Protein AF-A0A8T0FMA6-F1 (afdb_monomer)

Solvent-accessible surface area (backbone atoms only — not comparable to full-atom values): 6660 Å² total; per-residue (Å²): 130,58,69,71,56,26,49,48,49,55,49,46,55,51,51,51,54,49,50,52,64,66,65,51,82,92,63,52,73,62,56,48,48,51,53,49,55,54,49,46,53,46,33,54,50,50,25,57,27,42,75,69,70,48,43,88,88,28,67,58,52,58,70,46,96,73,79,60,66,70,60,40,51,55,48,25,54,48,32,54,51,49,39,51,53,50,50,66,76,51,45,69,54,65,79,50,35,71,62,46,49,34,69,78,36,64,88,78,49,68,72,88,76,66,127

Mean predicted aligned error: 6.9 Å

Foldseek 3Di:
DDLVVLQVVLVVVLVVVLVVQCPDPPDDPLSNVVSLVVSLVVLLVQLVCLVVVNCVSRVSNVPDPDDDNVVSNVVSVVSVVVSVVSCVVCVVCVVCVLVSCCVVPVPPHDPVPPD

pLDDT: mean 85.9, std 8.5, range [55.75, 95.25]

Radius of gyration: 17.73 Å; Cα contacts (8 Å, |Δi|>4): 69; chains: 1; bounding box: 38×25×57 Å

Structure (mmCIF, N/CA/C/O backbone):
data_AF-A0A8T0FMA6-F1
#
_entry.id   AF-A0A8T0FMA6-F1
#
loop_
_atom_site.group_PDB
_atom_site.id
_atom_site.type_symbol
_atom_site.label_atom_id
_atom_site.label_alt_id
_atom_site.label_comp_id
_atom_site.label_asym_id
_atom_site.label_entity_id
_atom_site.label_seq_id
_atom_site.pdbx_PDB_ins_code
_atom_site.Cartn_x
_atom_site.Cartn_y
_atom_site.Cartn_z
_atom_site.occupancy
_atom_site.B_iso_or_equiv
_atom_site.auth_seq_id
_atom_site.auth_comp_id
_atom_site.auth_asym_id
_atom_site.auth_atom_id
_atom_site.pdbx_PDB_model_num
ATOM 1 N N . MET A 1 1 ? -0.827 4.919 24.350 1.00 64.62 1 MET A N 1
ATOM 2 C CA . MET A 1 1 ? -0.418 5.596 23.095 1.00 64.62 1 MET A CA 1
ATOM 3 C C . MET A 1 1 ? -1.677 6.113 22.404 1.00 64.62 1 MET A C 1
ATOM 5 O O . MET A 1 1 ? -2.685 5.422 22.454 1.00 64.62 1 MET A O 1
ATOM 9 N N . ALA A 1 2 ? -1.678 7.330 21.851 1.00 84.62 2 ALA A N 1
ATOM 10 C CA . ALA A 1 2 ? -2.875 7.902 21.221 1.00 84.62 2 ALA A CA 1
ATOM 11 C C . ALA A 1 2 ? -3.165 7.248 19.856 1.00 84.62 2 ALA A C 1
ATOM 13 O O . ALA A 1 2 ? -2.233 6.991 19.098 1.00 84.62 2 ALA A O 1
ATOM 14 N N . PHE A 1 3 ? -4.447 7.055 19.515 1.00 86.75 3 PHE A N 1
ATOM 15 C CA . PHE A 1 3 ? -4.909 6.436 18.258 1.00 86.75 3 PHE A CA 1
ATOM 16 C C . PHE A 1 3 ? -4.175 6.951 17.010 1.00 86.75 3 PHE A C 1
ATOM 18 O O . PHE A 1 3 ? -3.632 6.168 16.235 1.00 86.75 3 PHE A O 1
ATOM 25 N N . GLY A 1 4 ? -4.129 8.279 16.841 1.00 84.75 4 GLY A N 1
ATOM 26 C CA . GLY A 1 4 ? -3.500 8.908 15.675 1.00 84.75 4 GLY A CA 1
ATOM 27 C C . GLY A 1 4 ? -1.992 8.667 15.599 1.00 84.75 4 GLY A C 1
ATOM 28 O O . GLY A 1 4 ? -1.450 8.519 14.511 1.00 84.75 4 GLY A O 1
ATOM 29 N N . LEU A 1 5 ? -1.319 8.552 16.746 1.00 87.50 5 LEU A N 1
ATOM 30 C CA . LEU A 1 5 ? 0.110 8.263 16.791 1.00 87.50 5 LEU A CA 1
ATOM 31 C C . LEU A 1 5 ? 0.392 6.806 16.402 1.00 87.50 5 LEU A C 1
ATOM 33 O O . LEU A 1 5 ? 1.322 6.554 15.644 1.00 87.50 5 LEU A O 1
ATOM 37 N N . CYS A 1 6 ? -0.423 5.855 16.870 1.00 89.06 6 CYS A N 1
ATOM 38 C CA . CYS A 1 6 ? -0.265 4.438 16.532 1.00 89.06 6 CYS A CA 1
ATOM 39 C C . CYS A 1 6 ? -0.325 4.200 15.020 1.00 89.06 6 CYS A C 1
ATOM 41 O O . CYS A 1 6 ? 0.598 3.621 14.450 1.00 89.06 6 CYS A O 1
ATOM 43 N N . ILE A 1 7 ? -1.383 4.695 14.372 1.00 85.31 7 ILE A N 1
ATOM 44 C CA . ILE A 1 7 ? -1.580 4.510 12.932 1.00 85.31 7 ILE A CA 1
ATOM 45 C C . ILE A 1 7 ? -0.541 5.272 12.103 1.00 85.31 7 ILE A C 1
ATOM 47 O O . ILE A 1 7 ? -0.054 4.744 11.104 1.00 85.31 7 ILE A O 1
ATOM 51 N N . PHE A 1 8 ? -0.143 6.473 12.539 1.00 87.62 8 PHE A N 1
ATOM 52 C CA . PHE A 1 8 ? 0.915 7.230 11.878 1.00 87.62 8 PHE A CA 1
ATOM 53 C C . PHE A 1 8 ? 2.246 6.485 11.931 1.00 87.62 8 PHE A C 1
ATOM 55 O O . PHE A 1 8 ? 2.921 6.385 10.912 1.00 87.62 8 PHE A O 1
ATOM 62 N N . ILE A 1 9 ? 2.615 5.917 13.083 1.00 91.38 9 ILE A N 1
ATOM 63 C CA . ILE A 1 9 ? 3.862 5.159 13.190 1.00 91.38 9 ILE A CA 1
ATOM 64 C C . ILE A 1 9 ? 3.800 3.876 12.351 1.00 91.38 9 ILE A C 1
ATOM 66 O O . ILE A 1 9 ? 4.763 3.578 11.645 1.00 91.38 9 ILE A O 1
ATOM 70 N N . ASP A 1 10 ? 2.685 3.136 12.382 1.00 90.94 10 ASP A N 1
ATOM 71 C CA . ASP A 1 10 ? 2.524 1.934 11.552 1.00 90.94 10 ASP A CA 1
ATOM 72 C C . ASP A 1 10 ? 2.667 2.267 10.053 1.00 90.94 10 ASP A C 1
ATOM 74 O O . ASP A 1 10 ? 3.331 1.533 9.315 1.00 90.94 10 ASP A O 1
ATOM 78 N N . LEU A 1 11 ? 2.117 3.399 9.597 1.00 89.19 11 LEU A N 1
ATOM 79 C CA . LEU A 1 11 ? 2.285 3.883 8.224 1.00 89.19 11 LEU A CA 1
ATOM 80 C C . LEU A 1 11 ? 3.722 4.350 7.942 1.00 89.19 11 LEU A C 1
ATOM 82 O O . LEU A 1 11 ? 4.297 3.981 6.917 1.00 89.19 11 LEU A O 1
ATOM 86 N N . LEU A 1 12 ? 4.323 5.122 8.849 1.00 89.44 12 LEU A N 1
ATOM 87 C CA . LEU A 1 12 ? 5.678 5.654 8.706 1.00 89.44 12 LEU A CA 1
ATOM 88 C C . LEU A 1 12 ? 6.707 4.530 8.579 1.00 89.44 12 LEU A C 1
ATOM 90 O O . LEU A 1 12 ? 7.546 4.573 7.685 1.00 89.44 12 LEU A O 1
ATOM 94 N N . CYS A 1 13 ? 6.610 3.484 9.404 1.00 91.12 13 CYS A N 1
ATOM 95 C CA . CYS A 1 13 ? 7.483 2.314 9.300 1.00 91.12 13 CYS A CA 1
ATOM 96 C C . CYS A 1 13 ? 7.414 1.667 7.908 1.00 91.12 13 CYS A C 1
ATOM 98 O O . CYS A 1 13 ? 8.435 1.241 7.368 1.00 91.12 13 CYS A O 1
ATOM 100 N N . ARG A 1 14 ? 6.225 1.613 7.297 1.00 89.56 14 ARG A N 1
ATOM 101 C CA . ARG A 1 14 ? 6.040 1.057 5.948 1.00 89.56 14 ARG A CA 1
ATOM 102 C C . ARG A 1 14 ? 6.643 1.955 4.874 1.00 89.56 14 ARG A C 1
ATOM 104 O O . ARG A 1 14 ? 7.297 1.436 3.973 1.00 89.56 14 ARG A O 1
ATOM 111 N N . MET A 1 15 ? 6.449 3.268 4.988 1.00 88.56 15 MET A N 1
ATOM 112 C CA . MET A 1 15 ? 7.038 4.257 4.080 1.00 88.56 15 MET A CA 1
ATOM 113 C C . MET A 1 15 ? 8.566 4.241 4.162 1.00 88.56 15 MET A C 1
ATOM 115 O O . MET A 1 15 ? 9.226 4.191 3.129 1.00 88.56 15 MET A O 1
ATOM 119 N N . SER A 1 16 ? 9.136 4.187 5.369 1.00 91.19 16 SER A N 1
ATOM 120 C CA . SER A 1 16 ? 10.584 4.061 5.558 1.00 91.19 16 SER A CA 1
ATOM 121 C C . SER A 1 16 ? 11.127 2.764 4.967 1.00 91.19 16 SER A C 1
ATOM 123 O O . SER A 1 16 ? 12.155 2.791 4.301 1.00 91.19 16 SER A O 1
ATOM 125 N N . ASN A 1 17 ? 10.431 1.637 5.144 1.00 90.94 17 ASN A N 1
ATOM 126 C CA . ASN A 1 17 ? 10.857 0.366 4.558 1.00 90.94 17 ASN A CA 1
ATOM 127 C C . ASN A 1 17 ? 10.826 0.404 3.019 1.00 90.94 17 ASN A C 1
ATOM 129 O O . ASN A 1 17 ? 11.745 -0.086 2.372 1.00 90.94 17 ASN A O 1
ATOM 133 N N . LEU A 1 18 ? 9.805 1.031 2.417 1.00 89.56 18 LEU A N 1
ATOM 134 C CA . LEU A 1 18 ? 9.804 1.278 0.974 1.00 89.56 18 LEU A CA 1
ATOM 135 C C . LEU A 1 18 ? 10.988 2.161 0.568 1.00 89.56 18 LEU A C 1
ATOM 137 O O . LEU A 1 18 ? 11.688 1.823 -0.375 1.00 89.56 18 LEU A O 1
ATOM 141 N N . ASN A 1 19 ? 11.223 3.265 1.278 1.00 89.56 19 ASN A N 1
ATOM 142 C CA . ASN A 1 19 ? 12.305 4.189 0.958 1.00 89.56 19 ASN A CA 1
ATOM 143 C C . ASN A 1 19 ? 13.679 3.506 0.995 1.00 89.56 19 ASN A C 1
ATOM 145 O O . ASN A 1 19 ? 14.469 3.711 0.085 1.00 89.56 19 ASN A O 1
ATOM 149 N N . VAL A 1 20 ? 13.940 2.664 2.001 1.00 90.38 20 VAL A N 1
ATOM 150 C CA . VAL A 1 20 ? 15.181 1.877 2.076 1.00 90.38 20 VAL A CA 1
ATOM 151 C C . VAL A 1 20 ? 15.318 0.983 0.849 1.00 90.38 20 VAL A C 1
ATOM 153 O O . VAL A 1 20 ? 16.339 1.059 0.178 1.00 90.38 20 VAL A O 1
ATOM 156 N N . LYS A 1 21 ? 14.270 0.221 0.504 1.00 88.12 21 LYS A N 1
ATOM 157 C CA . LYS A 1 21 ? 14.276 -0.645 -0.684 1.00 88.12 21 LYS A CA 1
ATOM 158 C C . LYS A 1 21 ? 14.524 0.126 -1.971 1.00 88.12 21 LYS A C 1
ATOM 160 O O . LYS A 1 21 ? 15.238 -0.356 -2.827 1.00 88.12 21 LYS A O 1
ATOM 165 N N . MET A 1 22 ? 13.960 1.322 -2.098 1.00 84.56 22 MET A N 1
ATOM 166 C CA . MET A 1 22 ? 14.138 2.181 -3.270 1.00 84.56 22 MET A CA 1
ATOM 167 C C . MET A 1 22 ? 15.534 2.812 -3.368 1.00 84.56 22 MET A C 1
ATOM 169 O O . MET A 1 22 ? 15.920 3.276 -4.436 1.00 84.56 22 MET A O 1
ATOM 173 N N . GLN A 1 23 ? 16.264 2.897 -2.255 1.00 85.25 23 GLN A N 1
ATOM 174 C CA . GLN A 1 23 ? 17.597 3.501 -2.174 1.00 85.25 23 GLN A CA 1
ATOM 175 C C . GLN A 1 23 ? 18.722 2.458 -2.190 1.00 85.25 23 GLN A C 1
ATOM 177 O O . GLN A 1 23 ? 19.896 2.821 -2.066 1.00 85.25 23 GLN A O 1
ATOM 182 N N . GLU A 1 24 ? 18.393 1.171 -2.318 1.00 87.62 24 GLU A N 1
ATOM 183 C CA . GLU A 1 24 ? 19.390 0.112 -2.425 1.00 87.62 24 GLU A CA 1
ATOM 184 C C . GLU A 1 24 ? 20.279 0.338 -3.656 1.00 87.62 24 GLU A C 1
ATOM 186 O O . GLU A 1 24 ? 19.819 0.601 -4.769 1.00 87.62 24 GLU A O 1
ATOM 191 N N . LYS A 1 25 ? 21.596 0.257 -3.449 1.00 80.69 25 LYS A N 1
ATOM 192 C CA . LYS A 1 25 ? 22.571 0.395 -4.534 1.00 80.69 25 LYS A CA 1
ATOM 193 C C . LYS A 1 25 ? 22.516 -0.836 -5.436 1.00 80.69 25 LYS A C 1
ATOM 195 O O . LYS A 1 25 ? 22.332 -1.946 -4.949 1.00 80.69 25 LYS A O 1
ATOM 200 N N . ASN A 1 26 ? 22.772 -0.636 -6.728 1.00 81.31 26 ASN A N 1
ATOM 201 C CA . ASN A 1 26 ? 22.799 -1.690 -7.751 1.00 81.31 26 ASN A CA 1
ATOM 202 C C . ASN A 1 26 ? 21.453 -2.402 -7.986 1.00 81.31 26 ASN A C 1
ATOM 204 O O . ASN A 1 26 ? 21.450 -3.495 -8.544 1.00 81.31 26 ASN A O 1
ATOM 208 N N . GLN A 1 27 ? 20.322 -1.805 -7.596 1.00 80.25 27 GLN A N 1
ATOM 209 C CA . GLN A 1 27 ? 19.016 -2.316 -8.010 1.00 80.25 27 GLN A CA 1
ATOM 210 C C . GLN A 1 27 ? 18.762 -2.037 -9.488 1.00 80.25 27 GLN A C 1
ATOM 212 O O . GLN A 1 27 ? 18.984 -0.921 -9.970 1.00 80.25 27 GLN A O 1
ATOM 217 N N . PHE A 1 28 ? 18.237 -3.038 -10.196 1.00 83.00 28 PHE A N 1
ATOM 218 C CA . PHE A 1 28 ? 17.698 -2.800 -11.523 1.00 83.00 28 PHE A CA 1
ATOM 219 C C . PHE A 1 28 ? 16.415 -1.981 -11.407 1.00 83.00 28 PHE A C 1
ATOM 221 O O . PHE A 1 28 ? 15.665 -2.053 -10.432 1.00 83.00 28 PHE A O 1
ATOM 228 N N . ILE A 1 29 ? 16.126 -1.205 -12.448 1.00 81.25 29 ILE A N 1
ATOM 229 C CA . ILE A 1 29 ? 14.911 -0.390 -12.494 1.00 81.25 29 ILE A CA 1
ATOM 230 C C . ILE A 1 29 ? 13.634 -1.245 -12.378 1.00 81.25 29 ILE A C 1
ATOM 232 O O . ILE A 1 29 ? 12.620 -0.772 -11.860 1.00 81.25 29 ILE A O 1
ATOM 236 N N . ASP A 1 30 ? 13.689 -2.512 -12.805 1.00 80.75 30 ASP A N 1
ATOM 237 C CA . ASP A 1 30 ? 12.572 -3.448 -12.674 1.00 80.75 30 ASP A CA 1
ATOM 238 C C . ASP A 1 30 ? 12.353 -3.916 -11.219 1.00 80.75 30 ASP A C 1
ATOM 240 O O . ASP A 1 30 ? 11.205 -4.032 -10.790 1.00 80.75 30 ASP A O 1
ATOM 244 N N . ASP A 1 31 ? 13.410 -4.038 -10.405 1.00 84.19 31 ASP A N 1
ATOM 245 C CA . ASP A 1 31 ? 13.289 -4.332 -8.965 1.00 84.19 31 ASP A CA 1
ATOM 246 C C . ASP A 1 31 ? 12.577 -3.187 -8.233 1.00 84.19 31 ASP A C 1
ATOM 248 O O . ASP A 1 31 ? 11.596 -3.381 -7.505 1.00 84.19 31 ASP A O 1
ATOM 252 N N . SER A 1 32 ? 13.016 -1.955 -8.504 1.00 83.12 32 SER A N 1
ATOM 253 C CA . SER A 1 32 ? 12.386 -0.729 -8.008 1.00 83.12 32 SER A CA 1
ATOM 254 C C . SER A 1 32 ? 10.907 -0.646 -8.411 1.00 83.12 32 SER A C 1
ATOM 256 O O . SER A 1 32 ? 10.030 -0.366 -7.584 1.00 83.12 32 SER A O 1
ATOM 258 N N . ARG A 1 33 ? 10.585 -0.967 -9.670 1.00 82.75 33 ARG A N 1
ATOM 259 C CA . ARG A 1 33 ? 9.200 -1.057 -10.149 1.00 82.75 33 ARG A CA 1
ATOM 260 C C . ARG A 1 33 ? 8.406 -2.123 -9.389 1.00 82.75 33 ARG A C 1
A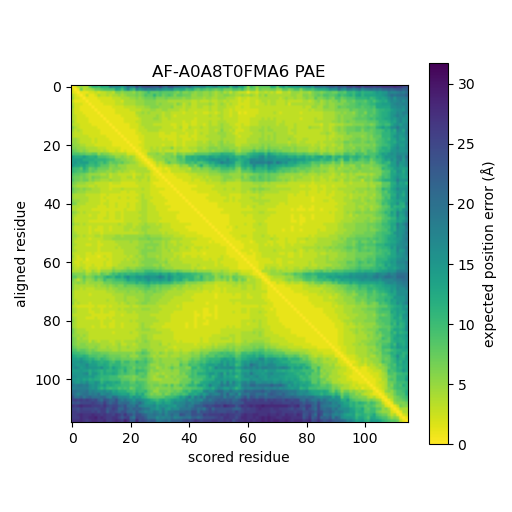TOM 262 O O . ARG A 1 33 ? 7.271 -1.854 -8.979 1.00 82.75 33 ARG A O 1
ATOM 269 N N . ALA A 1 34 ? 8.963 -3.315 -9.185 1.00 85.62 34 ALA A N 1
ATOM 270 C CA . ALA A 1 34 ? 8.306 -4.392 -8.450 1.00 85.62 34 ALA A CA 1
ATOM 271 C C . ALA A 1 34 ? 8.000 -3.974 -7.002 1.00 85.62 34 ALA A C 1
ATOM 273 O O . ALA A 1 34 ? 6.899 -4.229 -6.497 1.00 85.62 34 ALA A O 1
ATOM 274 N N . HIS A 1 35 ? 8.918 -3.256 -6.351 1.00 88.50 35 HIS A N 1
ATOM 275 C CA . HIS A 1 35 ? 8.704 -2.674 -5.026 1.00 88.50 35 HIS A CA 1
ATOM 276 C C . HIS A 1 35 ? 7.558 -1.659 -5.003 1.00 88.50 35 HIS A C 1
ATOM 278 O O . HIS A 1 35 ? 6.688 -1.758 -4.130 1.00 88.50 35 HIS A O 1
ATOM 284 N N . PHE A 1 36 ? 7.483 -0.748 -5.980 1.00 86.06 36 PHE A N 1
ATOM 285 C CA . PHE A 1 36 ? 6.353 0.177 -6.101 1.00 86.06 36 PHE A CA 1
ATOM 286 C C . PHE A 1 36 ? 5.029 -0.548 -6.324 1.00 86.06 36 PHE A C 1
ATOM 288 O O . PHE A 1 36 ? 4.050 -0.270 -5.628 1.00 86.06 36 PHE A O 1
ATOM 295 N N . LYS A 1 37 ? 4.988 -1.507 -7.255 1.00 87.00 37 LYS A N 1
ATOM 296 C CA . LYS A 1 37 ? 3.784 -2.296 -7.547 1.00 87.00 37 LYS A CA 1
ATOM 297 C C . LYS A 1 37 ? 3.286 -3.019 -6.296 1.00 87.00 37 LYS A C 1
ATOM 299 O O .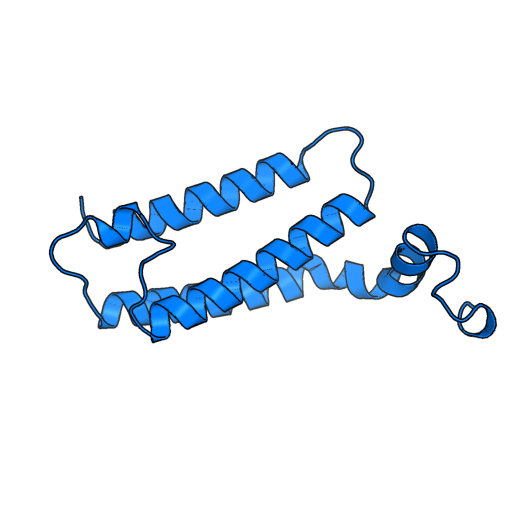 LYS A 1 37 ? 2.104 -2.929 -5.961 1.00 87.00 37 LYS A O 1
ATOM 304 N N . ALA A 1 38 ? 4.189 -3.674 -5.568 1.00 91.06 38 ALA A N 1
ATOM 305 C CA . ALA A 1 38 ? 3.865 -4.353 -4.320 1.00 91.06 38 ALA A CA 1
ATOM 306 C C . ALA A 1 38 ? 3.382 -3.378 -3.235 1.00 91.06 38 ALA A C 1
ATOM 308 O O . ALA A 1 38 ? 2.459 -3.698 -2.485 1.00 91.06 38 ALA A O 1
ATOM 309 N N . PHE A 1 39 ? 3.981 -2.188 -3.135 1.00 91.38 39 PHE A N 1
ATOM 310 C CA . PHE A 1 39 ? 3.566 -1.184 -2.159 1.00 91.38 39 PHE A CA 1
ATOM 311 C C . PHE A 1 39 ? 2.175 -0.619 -2.454 1.00 91.38 39 PHE A C 1
ATOM 313 O O . PHE A 1 39 ? 1.351 -0.553 -1.544 1.00 91.38 39 PHE A O 1
ATOM 320 N N . LYS A 1 40 ? 1.867 -0.304 -3.719 1.00 91.06 40 LYS A N 1
ATOM 321 C CA . LYS A 1 40 ? 0.518 0.112 -4.134 1.00 91.06 40 LYS A CA 1
ATOM 322 C C . LYS A 1 40 ? -0.530 -0.937 -3.766 1.00 91.06 40 LYS A C 1
ATOM 324 O O . LYS A 1 40 ? -1.528 -0.615 -3.126 1.00 91.06 40 LYS A O 1
ATOM 329 N N . LEU A 1 41 ? -0.266 -2.208 -4.077 1.00 92.50 41 LEU A N 1
ATOM 330 C CA . LEU A 1 41 ? -1.179 -3.297 -3.725 1.00 92.50 41 LEU A CA 1
ATOM 331 C C . LEU A 1 41 ? -1.399 -3.387 -2.207 1.00 92.50 41 LEU A C 1
ATOM 333 O O . LEU A 1 41 ? -2.527 -3.574 -1.753 1.00 92.50 41 LEU A O 1
ATOM 337 N N . LYS A 1 42 ? -0.337 -3.192 -1.417 1.00 93.38 42 LYS A N 1
ATOM 338 C CA . LYS A 1 42 ? -0.425 -3.138 0.047 1.00 93.38 42 LYS A CA 1
ATOM 339 C C . LYS A 1 42 ? -1.279 -1.970 0.541 1.00 93.38 42 LYS A C 1
ATOM 341 O O . LYS A 1 42 ? -2.062 -2.181 1.457 1.00 93.38 42 LYS A O 1
ATOM 346 N N . LEU A 1 43 ? -1.181 -0.775 -0.049 1.00 93.81 43 LEU A N 1
ATOM 347 C CA . LEU A 1 43 ? -2.039 0.360 0.327 1.00 93.81 43 LEU A CA 1
ATOM 348 C C . LEU A 1 43 ? -3.528 0.033 0.138 1.00 93.81 43 LEU A C 1
ATOM 350 O O . LEU A 1 43 ? -4.320 0.288 1.043 1.00 93.81 43 LEU A O 1
ATOM 354 N N . ASN A 1 44 ? -3.891 -0.597 -0.984 1.00 93.50 44 ASN A N 1
ATOM 355 C CA . ASN A 1 44 ? -5.270 -1.034 -1.231 1.00 93.50 44 ASN A CA 1
ATOM 356 C C . ASN A 1 44 ? -5.718 -2.127 -0.258 1.00 93.50 44 ASN A C 1
ATOM 358 O O . ASN A 1 44 ? -6.825 -2.055 0.274 1.00 93.50 44 ASN A O 1
ATOM 362 N N . LEU A 1 45 ? -4.852 -3.110 0.011 1.00 94.44 45 LEU A N 1
ATOM 363 C CA . LEU A 1 45 ? -5.116 -4.150 1.008 1.00 94.44 45 LEU A CA 1
ATOM 364 C C . LEU A 1 45 ? -5.403 -3.529 2.380 1.00 94.44 45 LEU A C 1
ATOM 366 O O . LEU A 1 45 ? -6.403 -3.860 3.009 1.00 94.44 45 LEU A O 1
ATOM 370 N N . PHE A 1 46 ? -4.557 -2.596 2.817 1.00 93.62 46 PHE A N 1
ATOM 371 C CA . PHE A 1 46 ? -4.700 -1.927 4.105 1.00 93.62 46 PHE A CA 1
ATOM 372 C C . PHE A 1 46 ? -5.961 -1.074 4.176 1.00 93.62 46 PHE A C 1
ATOM 374 O O . PHE A 1 46 ? -6.671 -1.156 5.172 1.00 93.62 46 PHE A O 1
ATOM 381 N N . ALA A 1 47 ? -6.296 -0.320 3.125 1.00 93.88 47 ALA A N 1
ATOM 382 C CA . ALA A 1 47 ? -7.564 0.404 3.069 1.00 93.88 47 ALA A CA 1
ATOM 383 C C . ALA A 1 47 ? -8.760 -0.559 3.210 1.00 93.88 47 ALA A C 1
ATOM 385 O O . ALA A 1 47 ? -9.650 -0.329 4.025 1.00 93.88 47 ALA A O 1
ATOM 386 N N . GLY A 1 48 ? -8.744 -1.688 2.493 1.00 94.56 48 GLY A N 1
ATOM 387 C CA . GLY A 1 48 ? -9.786 -2.714 2.597 1.00 94.56 48 GLY A CA 1
ATOM 388 C C . GLY A 1 48 ? -9.878 -3.374 3.978 1.00 94.56 48 GLY A C 1
ATOM 389 O O . GLY A 1 48 ? -10.971 -3.729 4.416 1.00 94.56 48 GLY A O 1
ATOM 390 N N . GLN A 1 49 ? -8.756 -3.522 4.681 1.00 93.19 49 GLN A N 1
ATOM 391 C CA . GLN A 1 49 ? -8.719 -4.039 6.051 1.00 93.19 49 GLN A CA 1
ATOM 392 C C . GLN A 1 49 ? -9.269 -3.027 7.055 1.00 93.19 49 GLN A C 1
ATOM 394 O O . GLN A 1 49 ? -10.128 -3.384 7.861 1.00 93.19 49 GLN A O 1
ATOM 399 N N . LEU A 1 50 ? -8.884 -1.750 6.946 1.00 92.56 50 LEU A N 1
ATOM 400 C CA . LEU A 1 50 ? -9.444 -0.686 7.784 1.00 92.56 50 LEU A CA 1
ATOM 401 C C . LEU A 1 50 ? -10.964 -0.563 7.605 1.00 92.56 50 LEU A C 1
ATOM 403 O O . LEU A 1 50 ? -11.673 -0.455 8.604 1.00 92.56 50 LEU A O 1
ATOM 407 N N . ALA A 1 51 ? -11.475 -0.688 6.374 1.00 93.00 51 ALA A N 1
ATOM 408 C CA . ALA A 1 51 ? -12.914 -0.691 6.090 1.00 93.00 51 ALA A CA 1
ATOM 409 C C . ALA A 1 51 ? -13.666 -1.828 6.813 1.00 93.00 51 ALA A C 1
ATOM 411 O O . ALA A 1 51 ? -14.824 -1.681 7.206 1.00 93.00 51 ALA A O 1
ATOM 412 N N . LYS A 1 52 ? -12.996 -2.969 7.023 1.00 93.44 52 LYS A N 1
ATOM 413 C CA . LYS A 1 52 ? -13.519 -4.132 7.759 1.00 93.44 52 LYS A CA 1
ATOM 414 C C . LYS A 1 52 ? -13.235 -4.074 9.264 1.00 93.44 52 LYS A C 1
ATOM 416 O O . LYS A 1 52 ? -13.644 -4.980 9.982 1.00 93.44 52 LYS A O 1
ATOM 421 N N . ASN A 1 53 ? -12.580 -3.017 9.753 1.00 90.81 53 ASN A N 1
ATOM 422 C CA . ASN A 1 53 ? -12.026 -2.920 11.111 1.00 90.81 53 ASN A CA 1
ATOM 423 C C . ASN A 1 53 ? -11.032 -4.051 11.443 1.00 90.81 53 ASN A C 1
ATOM 425 O O . ASN A 1 53 ? -10.846 -4.395 12.608 1.00 90.81 53 ASN A O 1
ATOM 429 N N . ASP A 1 54 ? -10.393 -4.627 10.426 1.00 93.00 54 ASP A N 1
ATOM 430 C CA . ASP A 1 54 ? -9.328 -5.611 10.585 1.00 93.00 54 ASP A CA 1
ATOM 431 C C . ASP A 1 54 ? -8.000 -4.881 10.817 1.00 93.00 54 ASP A C 1
ATOM 433 O O . ASP A 1 54 ? -7.459 -4.216 9.932 1.00 93.00 54 ASP A O 1
ATOM 437 N N . LEU A 1 55 ? -7.483 -4.995 12.040 1.00 92.50 55 LEU A N 1
ATOM 438 C CA . LEU A 1 55 ? -6.250 -4.339 12.473 1.00 92.50 55 LEU A CA 1
ATOM 439 C C . LEU A 1 55 ? -5.048 -5.292 12.515 1.00 92.50 55 LEU A C 1
ATOM 441 O O . LEU A 1 55 ? -3.999 -4.917 13.035 1.00 92.50 55 LEU A O 1
ATOM 445 N N . THR A 1 56 ? -5.154 -6.496 11.937 1.00 92.31 56 THR A N 1
ATOM 446 C CA . THR A 1 56 ? -4.104 -7.538 11.977 1.00 92.31 56 THR A CA 1
ATOM 447 C C . THR A 1 56 ? -2.743 -7.028 11.493 1.00 92.31 56 THR A C 1
ATOM 449 O O . THR A 1 56 ? -1.696 -7.430 11.994 1.00 92.31 56 THR A O 1
ATOM 452 N N . HIS A 1 57 ? -2.737 -6.091 10.544 1.00 89.12 57 HIS A N 1
ATOM 453 C CA . HIS A 1 57 ? -1.514 -5.503 9.994 1.00 89.12 57 HIS A CA 1
ATOM 454 C C . HIS A 1 57 ? -1.113 -4.171 10.641 1.00 89.12 57 HIS A C 1
ATOM 456 O O . HIS A 1 57 ? -0.155 -3.543 10.197 1.00 89.12 57 HIS A O 1
ATOM 462 N N . PHE A 1 58 ? -1.796 -3.720 11.683 1.00 91.62 58 PHE A N 1
ATOM 463 C CA . PHE A 1 58 ? -1.495 -2.468 12.370 1.00 91.62 58 PHE A CA 1
ATOM 464 C C . PHE A 1 58 ? -1.171 -2.766 13.834 1.00 91.62 58 PHE A C 1
ATOM 466 O O . PHE A 1 58 ? -2.001 -2.520 14.703 1.00 91.62 58 PHE A O 1
ATOM 473 N N . PRO A 1 59 ? 0.001 -3.351 14.142 1.00 92.12 59 PRO A N 1
ATOM 474 C CA . PRO A 1 59 ? 0.287 -3.896 15.469 1.00 92.12 59 PRO A CA 1
ATOM 475 C C . PRO A 1 59 ? 0.211 -2.845 16.585 1.00 92.12 59 PRO A C 1
ATOM 477 O O . PRO A 1 59 ? -0.209 -3.167 17.695 1.00 92.12 59 PRO A O 1
ATOM 480 N N . ARG A 1 60 ? 0.568 -1.581 16.312 1.00 92.31 60 ARG A N 1
ATOM 481 C CA . ARG A 1 60 ? 0.459 -0.498 17.305 1.00 92.31 60 ARG A CA 1
ATOM 482 C C . ARG A 1 60 ? -0.976 -0.016 17.454 1.00 92.31 60 ARG A C 1
ATOM 484 O O . ARG A 1 60 ? -1.378 0.400 18.535 1.00 92.31 60 ARG A O 1
ATOM 491 N N . LEU A 1 61 ? -1.743 -0.028 16.371 1.00 90.19 61 LEU A N 1
ATOM 492 C CA . LEU A 1 61 ? -3.163 0.311 16.409 1.00 90.19 61 LEU A CA 1
ATOM 493 C C . LEU A 1 61 ? -4.018 -0.810 17.009 1.00 90.19 61 LEU A C 1
ATOM 495 O O . LEU A 1 61 ? -5.058 -0.541 17.591 1.00 90.19 61 LEU A O 1
ATOM 499 N N . ASN A 1 62 ? -3.583 -2.058 16.888 1.00 92.06 62 ASN A N 1
ATOM 500 C CA . ASN A 1 62 ? -4.261 -3.215 17.454 1.00 92.06 62 ASN A CA 1
ATOM 501 C C . ASN A 1 62 ? -3.999 -3.355 18.964 1.00 92.06 62 ASN A C 1
ATOM 503 O O . ASN A 1 62 ? -4.704 -4.085 19.648 1.00 92.06 62 ASN A O 1
ATOM 507 N N . SER A 1 63 ? -2.987 -2.659 19.499 1.00 90.44 63 SER A N 1
ATOM 508 C CA . SER A 1 63 ? -2.634 -2.706 20.923 1.00 90.44 63 SER A CA 1
ATOM 509 C C . SER A 1 63 ? -3.353 -1.666 21.787 1.00 90.44 63 SER A C 1
ATOM 511 O O . SER A 1 63 ? -3.184 -1.670 23.007 1.00 90.44 63 SER A O 1
ATOM 513 N N . ILE A 1 64 ? -4.148 -0.765 21.196 1.00 89.88 64 ILE A N 1
ATOM 514 C CA . ILE A 1 64 ? -4.924 0.214 21.967 1.00 89.88 64 ILE A CA 1
ATOM 515 C C . ILE A 1 64 ? -6.305 -0.346 22.346 1.00 89.88 64 ILE A C 1
ATOM 517 O O . ILE A 1 64 ? -6.946 -1.014 21.539 1.00 89.88 64 ILE A O 1
ATOM 521 N N . PRO A 1 65 ? -6.808 -0.035 23.554 1.00 82.25 65 PRO A N 1
ATOM 522 C CA . PRO A 1 65 ? -8.023 -0.651 24.090 1.00 82.25 65 PRO A CA 1
ATOM 523 C C . PRO A 1 65 ? -9.320 -0.173 23.426 1.00 82.25 65 PRO A C 1
ATOM 525 O O . PRO A 1 65 ? -10.336 -0.854 23.514 1.00 82.25 65 PRO A O 1
ATOM 528 N N . SER A 1 66 ? -9.320 0.994 22.773 1.00 83.19 66 SER A N 1
ATOM 529 C CA . SER A 1 66 ? -10.469 1.438 21.982 1.00 83.19 66 SER A CA 1
ATOM 530 C C . SER A 1 66 ? -10.033 2.122 20.698 1.00 83.19 66 SER A C 1
ATOM 532 O O . SER A 1 66 ? -9.103 2.934 20.665 1.00 83.19 66 SER A O 1
ATOM 534 N N . VAL A 1 67 ? -10.738 1.779 19.629 1.00 84.31 67 VAL A N 1
ATOM 535 C CA . VAL A 1 67 ? -10.483 2.250 18.276 1.00 84.31 67 VAL A CA 1
ATOM 536 C C . VAL A 1 67 ? -11.672 3.096 17.841 1.00 84.31 67 VAL A C 1
ATOM 538 O O . VAL A 1 67 ? -12.823 2.672 17.909 1.00 84.31 67 VAL A O 1
ATOM 541 N N . ASN A 1 68 ? -11.391 4.321 17.402 1.00 88.69 68 ASN A N 1
ATOM 542 C CA . ASN A 1 68 ? -12.415 5.233 16.912 1.00 88.69 68 ASN A CA 1
ATOM 543 C C . ASN A 1 68 ? -12.694 4.943 15.425 1.00 88.69 68 ASN A C 1
ATOM 545 O O . ASN A 1 68 ? -11.827 5.157 14.576 1.00 88.69 68 ASN A O 1
ATOM 549 N N . LYS A 1 69 ? -13.914 4.481 15.123 1.00 87.88 69 LYS A N 1
ATOM 550 C CA . LYS A 1 69 ? -14.346 4.092 13.769 1.00 87.88 69 LYS A CA 1
ATOM 551 C C . LYS A 1 69 ? -14.373 5.254 12.772 1.00 87.88 69 LYS A C 1
ATOM 553 O O . LYS A 1 69 ? -13.992 5.069 11.622 1.00 87.88 69 LYS A O 1
ATOM 558 N N . GLU A 1 70 ? -14.769 6.454 13.194 1.00 89.88 70 GLU A N 1
ATOM 559 C CA . GLU A 1 70 ? -14.731 7.637 12.320 1.00 89.88 70 GLU A CA 1
ATOM 560 C C . GLU A 1 70 ? -13.294 7.990 11.944 1.00 89.88 70 GLU A C 1
ATOM 562 O O . GLU A 1 70 ? -12.991 8.257 10.782 1.00 89.88 70 GLU A O 1
ATOM 567 N N . LYS A 1 71 ? -12.376 7.920 12.915 1.00 89.06 71 LYS A N 1
ATOM 568 C CA . LYS A 1 71 ? -10.956 8.123 12.636 1.00 89.06 71 LYS A CA 1
ATOM 569 C C . LYS A 1 71 ? -10.436 7.047 11.687 1.00 89.06 71 LYS A C 1
ATOM 571 O O . LYS A 1 71 ? -9.757 7.415 10.738 1.00 89.06 71 LYS A O 1
ATOM 576 N N . LEU A 1 72 ? -10.773 5.765 11.882 1.00 91.69 72 LEU A N 1
ATOM 577 C CA . LEU A 1 72 ? -10.393 4.695 10.944 1.00 91.69 72 LEU A CA 1
ATOM 578 C C . LEU A 1 72 ? -10.823 5.006 9.509 1.00 91.69 72 LEU A C 1
ATOM 580 O O . LEU A 1 72 ? -9.998 4.889 8.607 1.00 91.69 72 LEU A O 1
ATOM 584 N N . LYS A 1 73 ? -12.065 5.462 9.312 1.00 93.00 73 LYS A N 1
ATOM 585 C CA . LYS A 1 73 ? -12.574 5.852 7.993 1.00 93.00 73 LYS A CA 1
ATOM 586 C C . LYS A 1 73 ? -11.750 6.984 7.369 1.00 93.00 73 LYS A C 1
ATOM 588 O O . LYS A 1 73 ? -11.363 6.898 6.210 1.00 93.00 73 LYS A O 1
ATOM 593 N N . ASN A 1 74 ? -11.383 8.000 8.153 1.00 91.75 74 ASN A N 1
ATOM 594 C CA . ASN A 1 74 ? -10.513 9.076 7.663 1.00 91.75 74 ASN A CA 1
ATOM 595 C C . ASN A 1 74 ? -9.136 8.554 7.212 1.00 91.75 74 ASN A C 1
ATOM 597 O O . ASN A 1 74 ? -8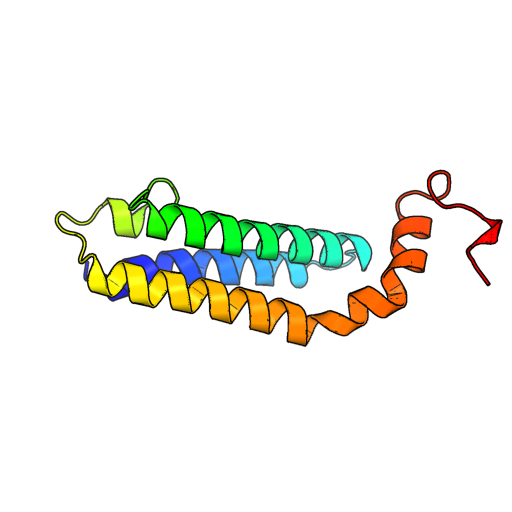.572 9.053 6.237 1.00 91.75 74 ASN A O 1
ATOM 601 N N . TYR A 1 75 ? -8.584 7.549 7.901 1.00 91.00 75 TYR A N 1
ATOM 602 C CA . TYR A 1 75 ? -7.317 6.931 7.503 1.00 91.00 75 TYR A CA 1
ATOM 603 C C . TYR A 1 75 ? -7.459 6.002 6.300 1.00 91.00 75 TYR A C 1
ATOM 605 O O . TYR A 1 75 ? -6.573 5.996 5.452 1.00 91.00 75 TYR A O 1
ATOM 613 N N . GLU A 1 76 ? -8.560 5.262 6.185 1.00 94.44 76 GLU A N 1
ATOM 614 C CA . GLU A 1 76 ? -8.902 4.505 4.979 1.00 94.44 76 GLU A CA 1
ATOM 615 C C . GLU A 1 76 ? -8.912 5.424 3.748 1.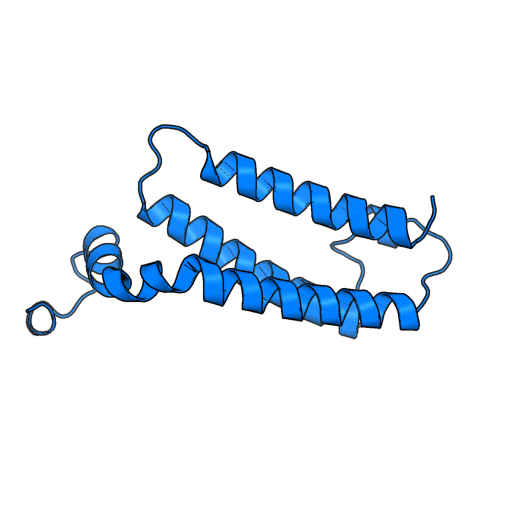00 94.44 76 GLU A C 1
ATOM 617 O O . GLU A 1 76 ? -8.231 5.146 2.757 1.00 94.44 76 GLU A O 1
ATOM 622 N N . ASP A 1 77 ? -9.614 6.556 3.831 1.00 94.69 77 ASP A N 1
ATOM 623 C CA . ASP A 1 77 ? -9.657 7.55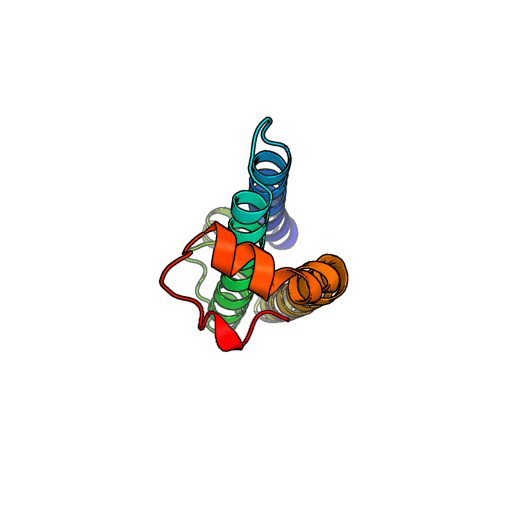4 2.760 1.00 94.69 77 ASP A CA 1
ATOM 624 C C . ASP A 1 77 ? -8.269 8.152 2.488 1.00 94.69 77 ASP A C 1
ATOM 626 O O . ASP A 1 77 ? -7.891 8.372 1.335 1.00 94.69 77 ASP A O 1
ATOM 630 N N . GLY A 1 78 ? -7.471 8.367 3.537 1.00 93.19 78 GLY A N 1
ATOM 631 C CA . GLY A 1 78 ? -6.073 8.777 3.422 1.00 93.19 78 GLY A CA 1
ATOM 632 C C . GLY A 1 78 ? -5.213 7.770 2.653 1.00 93.19 78 GLY A C 1
ATOM 633 O O . GLY A 1 78 ? -4.439 8.171 1.785 1.00 93.19 78 GLY A O 1
ATOM 634 N N . LEU A 1 79 ? -5.373 6.467 2.910 1.00 94.25 79 LEU A N 1
ATOM 635 C CA . LEU A 1 79 ? -4.658 5.407 2.191 1.00 94.25 79 LEU A CA 1
ATOM 636 C C . LEU A 1 79 ? -5.074 5.334 0.719 1.00 94.25 79 LEU A C 1
ATOM 638 O O . LEU A 1 79 ? -4.209 5.180 -0.143 1.00 94.25 79 LEU A O 1
ATOM 642 N N . LYS A 1 80 ? -6.366 5.503 0.415 1.00 94.75 80 LYS A N 1
ATOM 643 C CA . LYS A 1 80 ? -6.871 5.573 -0.968 1.00 94.75 80 LYS A CA 1
ATOM 644 C C . LYS A 1 80 ? -6.293 6.771 -1.724 1.00 94.75 80 LYS A C 1
ATOM 646 O O . LYS A 1 80 ? -5.831 6.624 -2.854 1.00 94.75 80 LYS A O 1
ATOM 651 N N . LYS A 1 81 ? -6.255 7.949 -1.091 1.00 95.25 81 LYS A N 1
ATOM 652 C CA . LYS A 1 81 ? -5.610 9.143 -1.664 1.00 95.25 81 LYS A CA 1
ATOM 653 C C . LYS A 1 81 ? -4.116 8.920 -1.881 1.00 95.25 81 LYS A C 1
ATOM 655 O O . LYS A 1 81 ? -3.603 9.247 -2.944 1.00 95.25 81 LYS A O 1
ATOM 660 N N . LEU A 1 82 ? -3.428 8.317 -0.911 1.00 93.31 82 LEU A N 1
ATOM 661 C CA . LEU A 1 82 ? -2.008 8.000 -1.037 1.00 93.31 82 LEU A CA 1
ATOM 662 C C . LEU A 1 82 ? -1.751 7.032 -2.198 1.00 93.31 82 LEU A C 1
ATOM 664 O O . LEU A 1 82 ? -0.820 7.250 -2.965 1.00 93.31 82 LEU A O 1
ATOM 668 N N . HIS A 1 83 ? -2.586 6.005 -2.369 1.00 93.69 83 HIS A N 1
ATOM 669 C CA . HIS A 1 83 ? -2.505 5.103 -3.518 1.00 93.69 83 HIS A CA 1
ATOM 670 C C . HIS A 1 83 ? -2.578 5.871 -4.844 1.00 93.69 83 HIS A C 1
ATOM 672 O O . HIS A 1 83 ? -1.708 5.698 -5.697 1.00 93.69 83 HIS A O 1
ATOM 678 N N . PHE A 1 84 ? -3.566 6.757 -4.990 1.00 93.31 84 PHE A N 1
ATOM 679 C CA . PHE A 1 84 ? -3.721 7.586 -6.186 1.00 93.31 84 PHE A CA 1
ATOM 680 C C . PHE A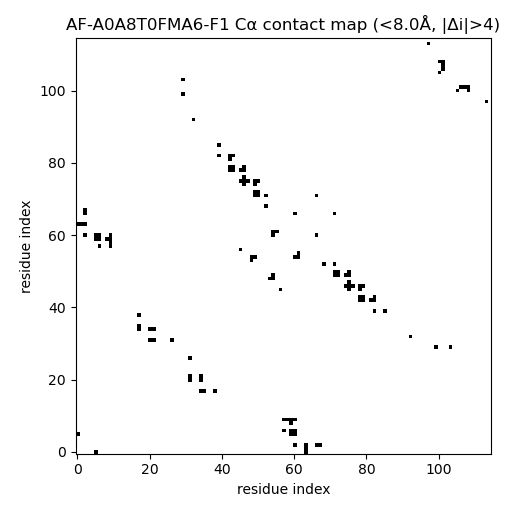 1 84 ? -2.506 8.494 -6.435 1.00 93.31 84 PHE A C 1
ATOM 682 O O . PHE A 1 84 ? -2.020 8.598 -7.558 1.00 93.31 84 PHE A O 1
ATOM 689 N N . GLU A 1 85 ? -1.960 9.110 -5.387 1.00 93.19 85 GLU A N 1
ATOM 690 C CA . GLU A 1 85 ? -0.757 9.943 -5.490 1.00 93.19 85 GLU A CA 1
ATOM 691 C C . GLU A 1 85 ? 0.473 9.138 -5.938 1.00 93.19 85 GLU A C 1
ATOM 693 O O . GLU A 1 85 ? 1.279 9.634 -6.729 1.00 93.19 85 GLU A O 1
ATOM 698 N N . PHE A 1 86 ? 0.602 7.879 -5.503 1.00 89.25 86 PHE A N 1
ATOM 699 C CA . PHE A 1 86 ? 1.624 6.968 -6.022 1.00 89.25 86 PHE A CA 1
ATOM 700 C C . PHE A 1 86 ? 1.407 6.669 -7.508 1.00 89.25 86 PHE A C 1
ATOM 702 O O . PHE A 1 86 ? 2.364 6.709 -8.275 1.00 89.25 86 PHE A O 1
ATOM 709 N N . GLU A 1 87 ? 0.178 6.392 -7.942 1.00 89.56 87 GLU A N 1
ATOM 710 C CA . GLU A 1 87 ? -0.105 6.166 -9.365 1.00 89.56 87 GLU A CA 1
ATOM 711 C C . GLU A 1 87 ? 0.231 7.381 -10.219 1.00 89.56 87 GLU A C 1
ATOM 713 O O . GLU A 1 87 ? 0.925 7.237 -11.222 1.00 89.56 87 GLU A O 1
ATOM 718 N N . ARG A 1 88 ? -0.169 8.577 -9.778 1.00 91.69 88 ARG A N 1
ATOM 719 C CA . ARG A 1 88 ? 0.137 9.823 -10.481 1.00 91.69 88 ARG A CA 1
ATOM 720 C C . ARG A 1 88 ? 1.640 10.085 -10.547 1.00 91.69 88 ARG A C 1
ATOM 722 O O . ARG A 1 88 ? 2.158 10.428 -11.603 1.00 91.69 88 ARG A O 1
ATOM 729 N N . ARG A 1 89 ? 2.357 9.933 -9.429 1.00 89.31 89 ARG A N 1
ATOM 730 C CA . ARG A 1 89 ? 3.801 10.223 -9.353 1.00 89.31 89 ARG A CA 1
ATOM 731 C C . ARG A 1 89 ? 4.649 9.252 -10.173 1.00 89.31 89 ARG A C 1
ATOM 733 O O . ARG A 1 89 ? 5.716 9.632 -10.639 1.00 89.31 89 ARG A O 1
ATOM 740 N N . PHE A 1 90 ? 4.193 8.014 -10.315 1.00 84.50 90 PHE A N 1
ATOM 741 C CA . PHE A 1 90 ? 4.930 6.928 -10.962 1.00 84.50 90 PHE A CA 1
ATOM 742 C C . PHE A 1 90 ? 4.300 6.501 -12.291 1.00 84.50 90 PHE A C 1
ATOM 744 O O . PHE A 1 90 ? 4.552 5.393 -12.764 1.00 84.50 90 PHE A O 1
ATOM 751 N N . GLN A 1 91 ? 3.500 7.378 -12.899 1.00 87.62 91 GLN A N 1
ATOM 752 C CA . GLN A 1 91 ? 2.842 7.117 -14.176 1.00 87.62 91 GLN A CA 1
ATOM 753 C C . GLN A 1 91 ? 3.847 6.846 -15.303 1.00 87.62 91 GLN A C 1
ATOM 755 O O . GLN A 1 91 ? 3.592 5.997 -16.141 1.00 87.62 91 GLN A O 1
ATOM 760 N N . ASP A 1 92 ? 5.034 7.457 -15.283 1.00 84.12 92 ASP A N 1
ATOM 761 C CA . ASP A 1 92 ? 6.034 7.288 -16.349 1.00 84.12 92 ASP A CA 1
ATOM 762 C C . ASP A 1 92 ? 6.526 5.835 -16.484 1.00 84.12 92 ASP A C 1
ATOM 764 O O . ASP A 1 92 ? 6.918 5.403 -17.571 1.00 84.12 92 ASP A O 1
ATOM 768 N N . PHE A 1 93 ? 6.429 5.028 -15.418 1.00 80.25 93 PHE A N 1
ATOM 769 C CA . PHE A 1 93 ? 6.717 3.594 -15.500 1.00 80.25 93 PHE A CA 1
ATOM 770 C C . PHE A 1 93 ? 5.774 2.855 -16.453 1.00 80.25 93 PHE A C 1
ATOM 772 O O . PHE A 1 93 ? 6.176 1.837 -17.014 1.00 80.25 93 PHE A O 1
ATOM 779 N N . SER A 1 94 ? 4.553 3.357 -16.684 1.00 78.88 94 SER A N 1
ATOM 780 C CA . SER A 1 94 ? 3.647 2.770 -17.674 1.00 78.88 94 SER A CA 1
ATOM 781 C C . SER A 1 94 ? 4.159 2.966 -19.102 1.00 78.88 94 SER A C 1
ATOM 783 O O . SER A 1 94 ? 3.936 2.104 -19.946 1.00 78.88 94 SER A O 1
ATOM 785 N N . ALA A 1 95 ? 4.877 4.060 -19.378 1.00 81.00 95 ALA A N 1
ATOM 786 C CA . ALA A 1 95 ? 5.409 4.355 -20.708 1.00 81.00 95 ALA A CA 1
ATOM 787 C C . ALA A 1 95 ? 6.579 3.435 -21.094 1.00 81.00 95 ALA A C 1
ATOM 789 O O . ALA A 1 95 ? 6.752 3.099 -22.264 1.00 81.00 95 ALA A O 1
ATOM 790 N N . ILE A 1 96 ? 7.369 2.989 -20.114 1.00 80.31 96 ILE A N 1
ATOM 791 C CA . ILE A 1 96 ? 8.484 2.050 -20.327 1.00 80.31 96 ILE A CA 1
ATOM 792 C C . ILE A 1 96 ? 8.108 0.597 -20.024 1.00 80.31 96 ILE A C 1
ATOM 794 O O . ILE A 1 96 ? 8.958 -0.290 -20.091 1.00 80.31 96 ILE A O 1
ATOM 798 N N . GLN A 1 97 ? 6.835 0.346 -19.715 1.00 77.81 97 GLN A N 1
ATOM 799 C CA . GLN A 1 97 ? 6.371 -0.909 -19.149 1.00 77.81 97 GLN A CA 1
ATOM 800 C C . GLN A 1 97 ? 6.716 -2.117 -20.027 1.00 77.81 97 GLN A C 1
ATOM 802 O O . GLN A 1 97 ? 7.349 -3.067 -19.572 1.00 77.81 97 GLN A O 1
ATOM 807 N N . THR A 1 98 ? 6.399 -2.038 -21.315 1.00 77.06 98 THR A N 1
ATOM 808 C CA . THR A 1 98 ? 6.670 -3.112 -22.277 1.00 77.06 98 THR A CA 1
ATOM 809 C C . THR A 1 98 ? 8.159 -3.455 -22.371 1.00 77.06 98 THR A C 1
ATOM 811 O O . THR A 1 98 ? 8.516 -4.624 -22.486 1.00 77.06 98 THR A O 1
ATOM 814 N N . LYS A 1 99 ? 9.045 -2.453 -22.276 1.00 79.50 99 LYS A N 1
ATOM 815 C CA . LYS A 1 99 ? 10.502 -2.663 -22.325 1.00 79.50 99 LYS A CA 1
ATOM 816 C C . LYS A 1 99 ? 11.014 -3.352 -21.061 1.00 79.50 99 LYS A C 1
ATOM 818 O O . LYS A 1 99 ? 11.891 -4.204 -21.147 1.00 79.50 99 LYS A O 1
ATOM 823 N N . LEU A 1 100 ? 10.455 -2.999 -19.903 1.00 77.62 100 LEU A N 1
ATOM 824 C CA . LEU A 1 100 ? 10.797 -3.632 -18.629 1.00 77.62 100 LEU A CA 1
ATOM 825 C C . LEU A 1 100 ? 10.294 -5.072 -18.555 1.00 77.62 100 LEU A C 1
ATOM 827 O O . LEU A 1 100 ? 11.042 -5.948 -18.137 1.00 77.62 100 LEU A O 1
ATOM 831 N N . ASP A 1 101 ? 9.071 -5.336 -19.015 1.00 77.31 101 ASP A N 1
ATOM 832 C CA . ASP A 1 101 ? 8.531 -6.697 -19.030 1.00 77.31 101 ASP A CA 1
ATOM 833 C C . ASP A 1 101 ? 9.307 -7.600 -20.008 1.00 77.31 101 ASP A C 1
ATOM 835 O O . ASP A 1 101 ? 9.562 -8.757 -19.685 1.00 77.31 101 ASP A O 1
ATOM 839 N N . LEU A 1 102 ? 9.770 -7.067 -21.149 1.00 79.38 102 LEU A N 1
ATOM 840 C CA . LEU A 1 102 ? 10.693 -7.772 -22.050 1.00 79.38 102 LEU A CA 1
ATOM 841 C C . LEU A 1 102 ? 12.040 -8.063 -21.375 1.00 79.38 102 LEU A C 1
ATOM 843 O O . LEU A 1 102 ? 12.585 -9.148 -21.536 1.00 79.38 102 LEU A O 1
ATOM 84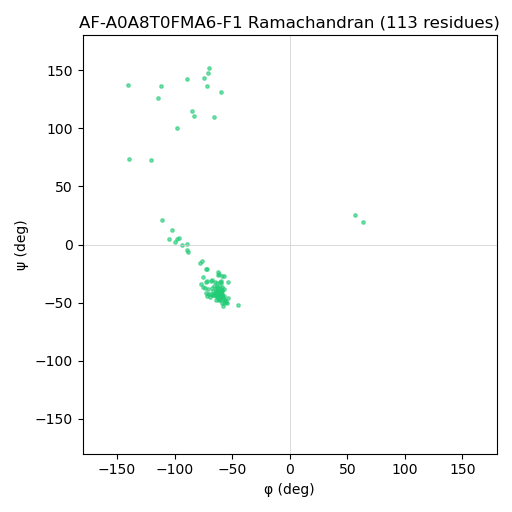7 N N . PHE A 1 103 ? 12.584 -7.114 -20.612 1.00 78.50 103 PHE A N 1
ATOM 848 C CA . PHE A 1 103 ? 13.835 -7.329 -19.884 1.00 78.50 103 PHE A CA 1
ATOM 849 C C . PHE A 1 103 ? 13.691 -8.404 -18.796 1.00 78.50 103 PHE A C 1
ATOM 851 O O . PHE A 1 103 ? 14.552 -9.270 -18.667 1.00 78.50 103 PHE A O 1
ATOM 858 N N . ALA A 1 104 ? 12.592 -8.377 -18.040 1.00 78.06 104 ALA A N 1
ATOM 859 C CA . ALA A 1 104 ? 12.331 -9.322 -16.958 1.00 78.06 104 ALA A CA 1
ATOM 860 C C . ALA A 1 104 ? 11.947 -10.722 -17.466 1.00 78.06 104 ALA A C 1
ATOM 862 O O . ALA A 1 104 ? 12.312 -11.732 -16.864 1.00 78.06 104 ALA A O 1
ATOM 863 N N . MET A 1 105 ? 11.187 -10.791 -18.564 1.00 80.75 105 MET A N 1
ATOM 864 C CA . MET A 1 105 ? 10.657 -12.028 -19.138 1.00 80.75 105 MET A CA 1
ATOM 865 C C . MET A 1 105 ? 10.731 -12.002 -20.678 1.00 80.75 105 MET A C 1
ATOM 867 O O . MET A 1 105 ? 9.698 -11.900 -21.346 1.00 80.75 105 MET A O 1
ATOM 871 N N . PRO A 1 106 ? 11.929 -12.154 -21.272 1.00 69.44 106 PRO A N 1
ATOM 872 C CA . PRO A 1 106 ? 12.155 -11.935 -22.706 1.00 69.44 106 PRO A CA 1
ATOM 873 C C . PRO A 1 106 ? 11.353 -12.858 -23.627 1.00 69.44 106 PRO A C 1
ATOM 875 O O . PRO A 1 106 ? 11.042 -12.484 -24.752 1.00 69.44 106 PRO A O 1
ATOM 878 N N . PHE A 1 107 ? 10.968 -14.040 -23.145 1.00 72.44 107 PHE A N 1
ATOM 879 C CA . PHE A 1 107 ? 10.191 -15.022 -23.910 1.00 72.44 107 PHE A CA 1
ATOM 880 C C . PHE A 1 107 ? 8.674 -14.922 -23.697 1.00 72.44 107 PHE A C 1
ATOM 882 O O . PHE A 1 107 ? 7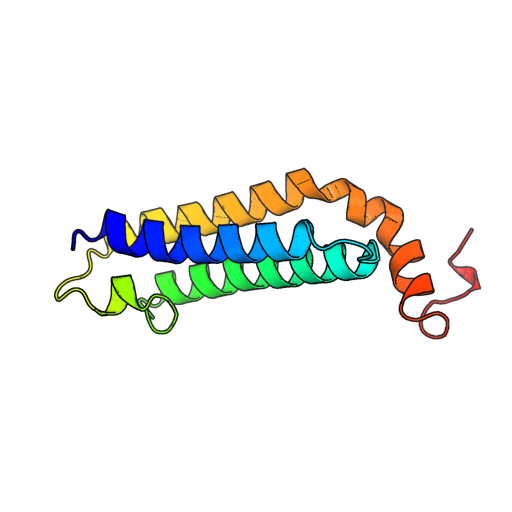.927 -15.706 -24.274 1.00 72.44 107 PHE A O 1
ATOM 889 N N . ASN A 1 108 ? 8.212 -13.993 -22.855 1.00 70.44 108 ASN A N 1
ATOM 890 C CA . ASN A 1 108 ? 6.800 -13.855 -22.486 1.00 70.44 108 ASN A CA 1
ATOM 891 C C . ASN A 1 108 ? 6.118 -12.652 -23.166 1.00 70.44 108 ASN A C 1
ATOM 893 O O . ASN A 1 108 ? 4.963 -12.343 -22.879 1.00 70.44 108 ASN A O 1
ATOM 897 N N . VAL A 1 109 ? 6.835 -11.955 -24.054 1.00 63.31 109 VAL A N 1
ATOM 898 C CA . VAL A 1 109 ? 6.340 -10.797 -24.806 1.00 63.31 109 VAL A CA 1
ATOM 899 C C . VAL A 1 109 ? 6.225 -11.179 -26.279 1.00 63.31 109 VAL A C 1
ATOM 901 O O . VAL A 1 109 ? 7.121 -11.813 -26.830 1.00 63.31 109 VAL A O 1
ATOM 904 N N . ASN A 1 110 ? 5.126 -10.795 -26.933 1.00 68.25 110 ASN A N 1
ATOM 905 C CA . ASN A 1 110 ? 5.001 -10.959 -28.379 1.00 68.25 110 ASN A CA 1
ATOM 906 C C . ASN A 1 110 ? 6.037 -10.061 -29.081 1.00 68.25 110 ASN A C 1
ATOM 908 O O . ASN A 1 110 ? 5.895 -8.837 -29.070 1.00 68.25 110 ASN A O 1
ATOM 912 N N . CYS A 1 111 ? 7.062 -10.664 -29.692 1.00 61.03 111 CYS A N 1
ATOM 913 C CA . CYS A 1 111 ? 8.130 -9.950 -30.397 1.00 61.03 111 CYS A CA 1
ATOM 914 C C . CYS A 1 111 ? 7.610 -9.032 -31.516 1.00 61.03 111 CYS A C 1
ATOM 916 O O . CYS A 1 111 ? 8.236 -8.017 -31.802 1.00 61.03 111 CYS A O 1
ATOM 918 N N . GLU A 1 112 ? 6.454 -9.332 -32.113 1.00 67.31 112 GLU A N 1
ATOM 919 C CA . GLU A 1 112 ? 5.848 -8.508 -33.169 1.00 67.31 112 GLU A CA 1
ATOM 920 C C . GLU A 1 112 ? 5.174 -7.231 -32.634 1.00 67.31 112 GLU A C 1
ATOM 922 O O . GLU A 1 112 ? 4.867 -6.317 -33.400 1.00 67.31 112 GLU A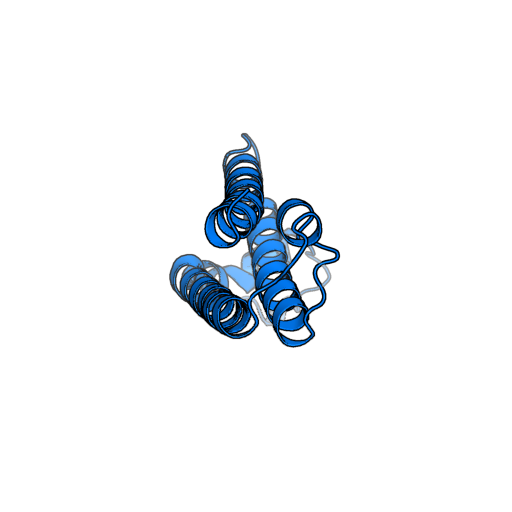 O 1
ATOM 927 N N . ALA A 1 113 ? 4.943 -7.140 -31.319 1.00 64.31 113 ALA A N 1
ATOM 928 C CA . ALA A 1 113 ? 4.326 -5.982 -30.670 1.00 64.31 113 ALA A CA 1
ATOM 929 C C . ALA A 1 113 ? 5.341 -4.902 -30.245 1.00 64.31 113 ALA A C 1
ATOM 931 O O . ALA A 1 113 ? 4.943 -3.827 -29.790 1.00 64.31 113 ALA A O 1
ATOM 932 N N . VAL A 1 114 ? 6.644 -5.170 -30.382 1.00 57.16 114 VAL A N 1
ATOM 933 C CA . VAL A 1 114 ? 7.722 -4.227 -30.063 1.00 57.16 114 VAL A CA 1
ATOM 934 C C . VAL A 1 114 ? 8.165 -3.552 -31.364 1.00 57.16 114 VAL A C 1
ATOM 936 O O . VAL A 1 114 ? 8.880 -4.151 -32.161 1.00 57.16 114 VAL A O 1
ATOM 939 N N . ARG A 1 115 ? 7.691 -2.322 -31.599 1.00 55.75 115 ARG A N 1
ATOM 940 C CA . ARG A 1 115 ? 8.136 -1.452 -32.703 1.00 55.75 115 ARG A CA 1
ATOM 941 C C . ARG A 1 115 ? 9.269 -0.531 -32.271 1.00 55.75 115 ARG A C 1
ATOM 943 O O . ARG A 1 115 ? 9.203 -0.024 -31.126 1.00 55.75 115 ARG A O 1
#

Secondary structure (DSSP, 8-state):
--HHHHHHHHHHHHHHHHHHHHT-TT--HHHHHHHHHHHHHHHHHHHHHHHTT--TT-TTTTTSS---HHHHHHHHHHHHHHHHHHHHHTTHHHHTHHHHHHHH-TTSS-GGG--

Organism: Argiope bruennichi (NCBI:txid94029)

Sequence (115 aa):
MAFGLCIFIDLLCRMSNLNVKMQEKNQFIDDSRAHFKAFKLKLNLFAGQLAKNDLTHFPRLNSIPSVNKEKLKNYEDGLKKLHFEFERRFQDFSAIQTKLDLFAMPFNVNCEAVR